Protein AF-A0A8T3P9Z8-F1 (afdb_monomer_lite)

Structure (mmCIF, N/CA/C/O backbone):
data_AF-A0A8T3P9Z8-F1
#
_entry.id   AF-A0A8T3P9Z8-F1
#
loop_
_atom_site.group_PDB
_atom_site.id
_atom_site.type_symbol
_atom_site.label_atom_id
_atom_site.label_alt_id
_atom_site.label_comp_id
_atom_site.label_asym_id
_atom_site.label_entity_id
_atom_site.label_seq_id
_atom_site.pdbx_PDB_ins_code
_atom_site.Cartn_x
_atom_site.Cartn_y
_atom_site.Cartn_z
_atom_site.occupancy
_atom_site.B_iso_or_equiv
_atom_site.auth_seq_id
_atom_site.auth_comp_id
_atom_site.auth_asym_id
_atom_site.auth_atom_id
_atom_site.pdbx_PDB_model_num
ATOM 1 N N . MET A 1 1 ? 69.386 57.970 -3.114 1.00 40.09 1 MET A N 1
ATOM 2 C CA . MET A 1 1 ? 70.524 57.406 -3.872 1.00 40.09 1 MET A CA 1
ATOM 3 C C . MET A 1 1 ? 70.086 57.211 -5.316 1.00 40.09 1 MET A C 1
ATOM 5 O O . MET A 1 1 ? 68.978 56.752 -5.543 1.00 40.09 1 MET A O 1
ATOM 9 N N . ARG A 1 2 ? 70.912 57.680 -6.255 1.00 50.09 2 ARG A N 1
ATOM 10 C CA . ARG A 1 2 ? 70.707 57.732 -7.713 1.00 50.09 2 ARG A CA 1
ATOM 11 C C . ARG A 1 2 ? 70.319 56.371 -8.312 1.00 50.09 2 ARG A C 1
ATOM 13 O O . ARG A 1 2 ? 70.901 55.376 -7.893 1.00 50.09 2 ARG A O 1
ATOM 20 N N . ARG A 1 3 ? 69.532 56.372 -9.397 1.00 51.03 3 ARG A N 1
ATOM 21 C CA . ARG A 1 3 ? 69.999 55.933 -10.732 1.00 51.03 3 ARG A CA 1
ATOM 22 C C . ARG A 1 3 ? 68.953 56.160 -11.828 1.00 51.03 3 ARG A C 1
ATOM 24 O O . ARG A 1 3 ? 67.828 55.688 -11.759 1.00 51.03 3 ARG A O 1
ATOM 31 N N . SER A 1 4 ? 69.407 56.907 -12.823 1.00 54.16 4 SER A N 1
ATOM 32 C CA . SER A 1 4 ? 68.838 57.146 -14.143 1.00 54.16 4 SER A CA 1
ATOM 33 C C . SER A 1 4 ? 68.823 55.883 -15.007 1.00 54.16 4 SER A C 1
ATOM 35 O O . SER A 1 4 ? 69.784 55.125 -14.928 1.00 54.16 4 SER A O 1
ATOM 37 N N . VAL A 1 5 ? 67.842 55.766 -15.911 1.00 55.97 5 VAL A N 1
ATOM 38 C CA . VAL A 1 5 ? 67.926 55.145 -17.258 1.00 55.97 5 VAL A CA 1
ATOM 39 C C . VAL A 1 5 ? 66.787 55.804 -18.070 1.00 55.97 5 VAL A C 1
ATOM 41 O O . VAL A 1 5 ? 65.637 55.664 -17.682 1.00 55.97 5 VAL A O 1
ATOM 44 N N . SER A 1 6 ? 66.984 56.812 -18.926 1.00 45.44 6 SER A N 1
ATOM 45 C CA . SER A 1 6 ? 67.632 56.899 -20.249 1.00 45.44 6 SER A CA 1
ATOM 46 C C . SER A 1 6 ? 66.936 56.117 -21.377 1.00 45.44 6 SER A C 1
ATOM 48 O O . SER A 1 6 ? 66.756 54.913 -21.257 1.00 45.44 6 SER A O 1
ATOM 50 N N . ALA A 1 7 ? 66.698 56.834 -22.488 1.00 51.91 7 ALA A N 1
ATOM 51 C CA . ALA A 1 7 ? 66.360 56.386 -23.850 1.00 51.91 7 ALA A CA 1
ATOM 52 C C . ALA A 1 7 ? 64.888 56.002 -24.149 1.00 51.91 7 ALA A C 1
ATOM 54 O O . ALA A 1 7 ? 64.227 55.401 -23.320 1.00 51.91 7 ALA A O 1
ATOM 55 N N . LEU A 1 8 ? 64.295 56.237 -25.328 1.00 45.19 8 LEU A N 1
ATOM 56 C CA . LEU A 1 8 ? 64.602 57.028 -26.532 1.00 45.19 8 LEU A CA 1
ATOM 57 C C . LEU A 1 8 ? 63.453 56.738 -27.540 1.00 45.19 8 LEU A C 1
ATOM 59 O O . LEU A 1 8 ? 63.304 55.589 -27.937 1.00 45.19 8 LEU A O 1
ATOM 63 N N . LEU A 1 9 ? 62.733 57.780 -27.993 1.00 50.47 9 LEU A N 1
ATOM 64 C CA . LE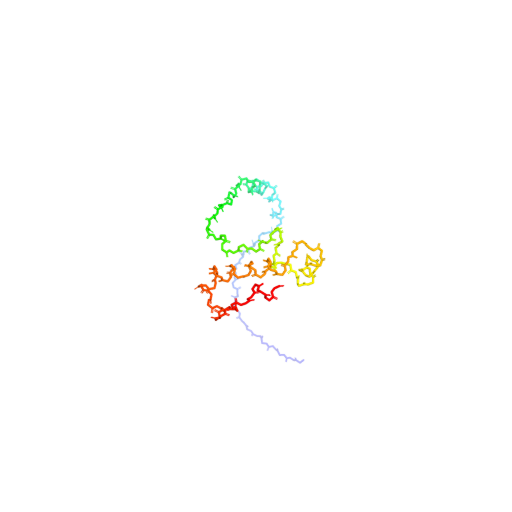U A 1 9 ? 61.949 57.879 -29.256 1.00 50.47 9 LEU A CA 1
ATOM 65 C C . LEU A 1 9 ? 60.688 56.977 -29.443 1.00 50.47 9 LEU A C 1
ATOM 67 O O . LEU A 1 9 ? 60.437 56.063 -28.670 1.00 50.47 9 LEU A O 1
ATOM 71 N N . PRO A 1 10 ? 59.835 57.234 -30.461 1.00 49.31 10 PRO A N 1
ATOM 72 C CA . PRO A 1 10 ? 58.879 58.338 -30.544 1.00 49.31 10 PRO A CA 1
ATOM 73 C C . PRO A 1 10 ? 57.464 57.774 -30.809 1.00 49.31 10 PRO A C 1
ATOM 75 O O . PRO A 1 10 ? 57.145 57.302 -31.900 1.00 49.31 10 PRO A O 1
ATOM 78 N N . GLY A 1 11 ? 56.602 57.791 -29.794 1.00 51.12 11 GLY A N 1
ATOM 79 C CA . GLY A 1 11 ? 55.254 57.232 -29.883 1.00 51.12 11 GLY A CA 1
ATOM 80 C C . GLY A 1 11 ? 54.278 58.156 -30.611 1.00 51.12 11 GLY A C 1
ATOM 81 O O . GLY A 1 11 ? 53.814 59.132 -30.037 1.00 51.12 11 GLY A O 1
ATOM 82 N N . TYR A 1 12 ? 53.985 57.813 -31.866 1.00 49.91 12 TYR A N 1
ATOM 83 C CA . TYR A 1 12 ? 52.692 57.949 -32.547 1.00 49.91 12 TYR A CA 1
ATOM 84 C C . TYR A 1 12 ? 51.861 59.221 -32.277 1.00 49.91 12 TYR A C 1
ATOM 86 O O . TYR A 1 12 ? 51.053 59.308 -31.353 1.00 49.91 12 TYR A O 1
ATOM 94 N N . THR A 1 13 ? 51.960 60.176 -33.202 1.00 52.69 13 THR A N 1
ATOM 95 C CA . THR A 1 13 ? 50.907 61.162 -33.453 1.00 52.69 13 THR A CA 1
ATOM 96 C C . THR A 1 13 ? 49.670 60.463 -34.014 1.00 52.69 13 THR A C 1
ATOM 98 O O . THR A 1 13 ? 49.694 59.941 -35.127 1.00 52.69 13 THR A O 1
ATOM 101 N N . GLY A 1 14 ? 48.576 60.500 -33.263 1.00 51.44 14 GLY A N 1
ATOM 102 C CA . GLY A 1 14 ? 47.253 60.097 -33.721 1.00 51.44 14 GLY A CA 1
ATOM 103 C C . GLY A 1 14 ? 46.200 60.757 -32.847 1.00 51.44 14 GLY A C 1
ATOM 104 O O . GLY A 1 14 ? 4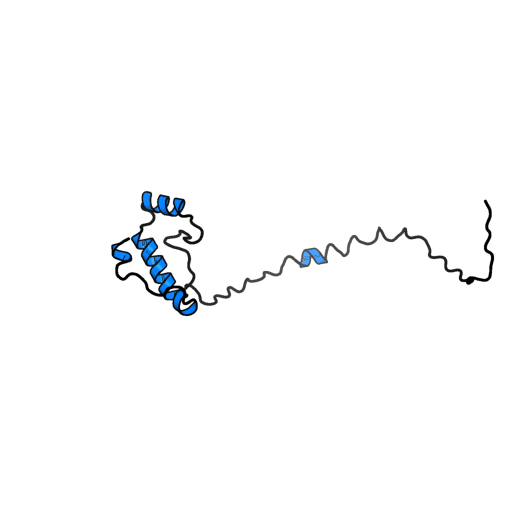5.793 60.209 -31.829 1.00 51.44 14 GLY A O 1
ATOM 105 N N . VAL A 1 15 ? 45.799 61.971 -33.217 1.00 55.56 15 VAL A N 1
ATOM 106 C CA . VAL A 1 15 ? 44.664 62.664 -32.604 1.00 55.56 15 VAL A CA 1
ATOM 107 C C . VAL A 1 15 ? 43.398 61.888 -32.957 1.00 55.56 15 VAL A C 1
ATOM 109 O O . VAL A 1 15 ? 42.951 61.920 -34.099 1.00 55.56 15 VAL A O 1
ATOM 112 N N . VAL A 1 16 ? 42.800 61.222 -31.972 1.00 56.50 16 VAL A N 1
ATOM 113 C CA . VAL A 1 16 ? 41.387 60.834 -32.004 1.00 56.50 16 VAL A CA 1
ATOM 114 C C . VAL A 1 16 ? 40.791 61.247 -30.669 1.00 56.50 16 VAL A C 1
ATOM 116 O O . VAL A 1 16 ? 41.089 60.677 -29.625 1.00 56.50 16 VAL A O 1
ATOM 119 N N . THR A 1 17 ? 39.973 62.291 -30.706 1.00 69.06 17 THR A N 1
ATOM 120 C CA . THR A 1 17 ? 39.159 62.757 -29.588 1.00 69.06 17 THR A CA 1
ATOM 121 C C . THR A 1 17 ? 37.801 62.050 -29.627 1.00 69.06 17 THR A C 1
ATOM 123 O O . THR A 1 17 ? 36.964 62.386 -30.468 1.00 69.06 17 THR A O 1
ATOM 126 N N . PRO A 1 18 ? 37.507 61.092 -28.731 1.00 56.19 18 PRO A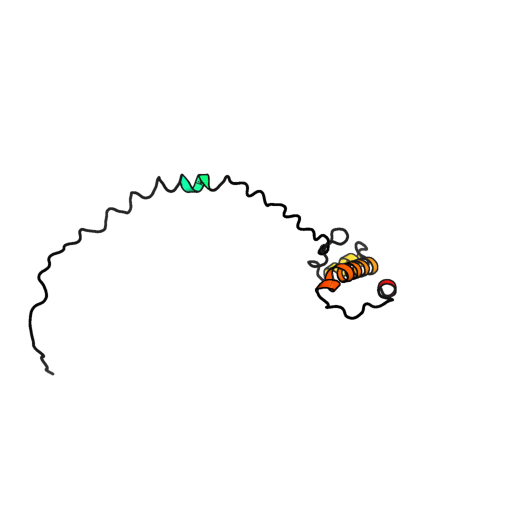 N 1
ATOM 127 C CA . PRO A 1 18 ? 36.135 60.648 -28.540 1.00 56.19 18 PRO A CA 1
ATOM 128 C C . PRO A 1 18 ? 35.365 61.662 -27.681 1.00 56.19 18 PRO A C 1
ATOM 130 O O . PRO A 1 18 ? 35.769 62.039 -26.581 1.00 56.19 18 PRO A O 1
ATOM 133 N N . ARG A 1 19 ? 34.245 62.126 -28.242 1.00 54.78 19 ARG A N 1
ATOM 134 C CA . ARG A 1 19 ? 33.294 63.078 -27.658 1.00 54.78 19 ARG A CA 1
ATOM 135 C C . ARG A 1 19 ? 32.491 62.467 -26.490 1.00 54.78 19 ARG A C 1
ATOM 137 O O . ARG A 1 19 ? 32.283 61.257 -26.457 1.00 54.78 19 ARG A O 1
ATOM 144 N N . PRO A 1 20 ? 32.034 63.311 -25.544 1.00 45.62 20 PRO A N 1
ATOM 145 C CA . PRO A 1 20 ? 31.587 62.921 -24.207 1.00 45.62 20 PRO A CA 1
ATOM 146 C C . PRO A 1 20 ? 30.302 62.079 -24.162 1.00 45.62 20 PRO A C 1
ATOM 148 O O . PRO A 1 20 ? 29.269 62.410 -24.747 1.00 45.62 20 PRO A O 1
ATOM 151 N N . ILE A 1 21 ? 30.388 61.019 -23.357 1.00 57.72 21 ILE A N 1
ATOM 152 C CA . ILE A 1 21 ? 29.332 60.107 -22.914 1.00 57.72 21 ILE A CA 1
ATOM 153 C C . ILE A 1 21 ? 28.359 60.881 -22.019 1.00 57.72 21 ILE A C 1
ATOM 155 O O . I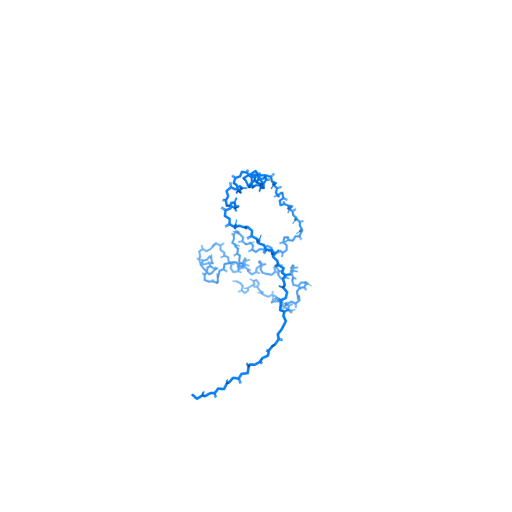LE A 1 21 ? 28.581 60.969 -20.815 1.00 57.72 21 ILE A O 1
ATOM 159 N N . GLN A 1 22 ? 27.295 61.480 -22.562 1.00 52.25 22 GLN A N 1
ATOM 160 C CA . GLN A 1 22 ? 26.283 62.072 -21.669 1.00 52.25 22 GLN A CA 1
ATOM 161 C C . GLN A 1 22 ? 24.881 62.304 -22.231 1.00 52.25 22 GLN A C 1
ATOM 163 O O . GLN A 1 22 ? 24.080 62.974 -21.584 1.00 52.25 22 GLN A O 1
ATOM 168 N N . ARG A 1 23 ? 24.527 61.753 -23.397 1.00 48.44 23 ARG A N 1
ATOM 169 C CA . ARG A 1 23 ? 23.174 61.952 -23.959 1.00 48.44 23 ARG A CA 1
ATOM 170 C C . ARG A 1 23 ? 22.450 60.685 -24.395 1.00 48.44 23 ARG A C 1
ATOM 172 O O . ARG A 1 23 ? 21.477 60.766 -25.128 1.00 48.44 23 ARG A O 1
ATOM 179 N N . LEU A 1 24 ? 22.863 59.525 -23.887 1.00 53.53 24 LEU A N 1
ATOM 180 C CA . LEU A 1 24 ? 22.174 58.257 -24.138 1.00 53.53 24 LEU A CA 1
ATOM 181 C C . LEU A 1 24 ? 21.619 57.638 -22.842 1.00 53.53 24 LEU A C 1
ATOM 183 O O . LEU A 1 24 ? 21.826 56.469 -22.554 1.00 53.53 24 LEU A O 1
ATOM 187 N N . ARG A 1 25 ? 20.941 58.445 -22.014 1.00 48.25 25 ARG A N 1
ATOM 188 C CA . ARG A 1 25 ? 20.123 57.950 -20.883 1.00 48.25 25 ARG A CA 1
ATOM 189 C C . ARG A 1 25 ? 18.632 58.282 -21.020 1.00 48.25 25 ARG A C 1
ATOM 191 O O . ARG A 1 25 ? 17.878 57.998 -20.104 1.00 48.25 25 ARG A O 1
ATOM 198 N N . ALA A 1 26 ? 18.197 58.869 -22.138 1.00 48.91 26 ALA A N 1
ATOM 199 C CA . ALA A 1 26 ? 16.863 59.475 -22.234 1.00 48.91 26 ALA A CA 1
ATOM 200 C C . ALA A 1 26 ? 16.015 59.026 -23.440 1.00 48.91 26 ALA A C 1
ATOM 202 O O . ALA A 1 26 ? 15.053 59.701 -23.781 1.00 48.91 26 ALA A O 1
ATOM 203 N N . ALA A 1 27 ? 16.338 57.905 -24.092 1.00 50.53 27 ALA A N 1
ATOM 204 C CA . ALA A 1 27 ? 15.578 57.417 -25.253 1.00 50.53 27 ALA A CA 1
ATOM 205 C C . ALA A 1 27 ? 15.279 55.907 -25.184 1.00 50.53 27 ALA A C 1
ATOM 207 O O . ALA A 1 27 ? 15.326 55.212 -26.193 1.00 50.53 27 ALA A O 1
ATOM 208 N N . LEU A 1 28 ? 15.004 55.391 -23.979 1.00 55.97 28 LEU A N 1
ATOM 209 C CA . LEU A 1 28 ? 14.776 53.964 -23.709 1.00 55.97 28 LEU A CA 1
ATOM 210 C C . LEU A 1 28 ? 13.459 53.710 -22.938 1.00 55.97 28 LEU A C 1
ATOM 212 O O . LEU A 1 28 ? 13.440 52.893 -22.024 1.00 55.97 28 LEU A O 1
ATOM 216 N N . SER A 1 29 ? 12.362 54.433 -23.229 1.00 52.09 29 SER A N 1
ATOM 217 C CA . SER A 1 29 ? 11.133 54.321 -22.408 1.00 52.09 29 SER A CA 1
ATOM 218 C C . SER A 1 29 ? 9.776 54.295 -23.127 1.00 52.09 29 SER A C 1
ATOM 220 O O . SER A 1 29 ? 8.767 54.545 -22.473 1.00 52.09 29 SER A O 1
ATOM 222 N N . THR A 1 30 ? 9.683 53.979 -24.423 1.00 51.94 30 THR A N 1
ATOM 223 C CA . THR A 1 30 ? 8.354 53.753 -25.049 1.00 51.94 30 THR A CA 1
ATOM 224 C C . THR A 1 30 ? 8.242 52.493 -25.904 1.00 51.94 30 THR A C 1
ATOM 226 O O . THR A 1 30 ? 7.134 51.995 -26.073 1.00 51.94 30 THR A O 1
ATOM 229 N N . LEU A 1 31 ? 9.348 51.894 -26.361 1.00 47.22 31 LEU A N 1
ATOM 230 C CA . LEU A 1 31 ? 9.284 50.659 -27.158 1.00 47.22 31 LEU A CA 1
ATOM 231 C C . LEU A 1 31 ? 9.296 49.363 -26.315 1.00 47.22 31 LEU A C 1
ATOM 233 O O . LEU A 1 31 ? 8.878 48.319 -26.803 1.00 47.22 31 LEU A O 1
ATOM 237 N N . SER A 1 32 ? 9.690 49.413 -25.034 1.00 49.62 32 SER A N 1
ATOM 238 C CA . SER A 1 32 ? 9.708 48.223 -24.158 1.00 49.62 32 SER A CA 1
ATOM 239 C C . SER A 1 32 ? 8.352 47.839 -23.560 1.00 49.62 32 SER A C 1
ATOM 241 O O . SER A 1 32 ? 8.211 46.714 -23.097 1.00 49.62 32 SER A O 1
ATOM 243 N N . VAL A 1 33 ? 7.344 48.718 -23.567 1.00 49.53 33 VAL A N 1
ATOM 244 C CA . VAL A 1 33 ? 6.042 48.387 -22.953 1.00 49.53 33 VAL A CA 1
ATOM 245 C C . VAL A 1 33 ? 5.167 47.557 -23.899 1.00 49.53 33 VAL A C 1
ATOM 247 O O . VAL A 1 33 ? 4.450 46.670 -23.445 1.00 49.53 33 VAL A O 1
ATOM 250 N N . LEU A 1 34 ? 5.265 47.759 -25.219 1.00 49.25 34 LEU A N 1
ATOM 251 C CA . LEU A 1 34 ? 4.408 47.040 -26.169 1.00 49.25 34 LEU A CA 1
ATOM 252 C C . LEU A 1 34 ? 4.806 45.559 -26.339 1.00 49.25 34 LEU A C 1
ATOM 254 O O . LEU A 1 34 ? 3.940 44.713 -26.545 1.00 49.25 34 LEU A O 1
ATOM 258 N N . LEU A 1 35 ? 6.095 45.224 -26.203 1.00 48.62 35 LEU A N 1
ATOM 259 C CA . LEU A 1 35 ? 6.569 43.838 -26.325 1.00 48.62 35 LEU A CA 1
ATOM 260 C C . LEU A 1 35 ? 6.167 42.971 -25.115 1.00 48.62 35 LEU A C 1
ATOM 262 O O . LEU A 1 35 ? 5.929 41.779 -25.269 1.00 48.62 35 LEU A O 1
ATOM 266 N N . VAL A 1 36 ? 6.055 43.559 -23.919 1.00 52.44 36 VAL A N 1
ATOM 267 C CA . VAL A 1 36 ? 5.729 42.804 -22.695 1.00 52.44 36 VAL A CA 1
ATOM 268 C C . VAL A 1 36 ? 4.230 42.494 -22.596 1.00 52.44 36 VAL A C 1
ATOM 270 O O . VAL A 1 36 ? 3.864 41.446 -22.076 1.00 52.44 36 VAL A O 1
ATOM 273 N N . VAL A 1 37 ? 3.349 43.333 -23.156 1.00 52.62 37 VAL A N 1
ATOM 274 C CA . VAL A 1 37 ? 1.890 43.091 -23.116 1.00 52.62 37 VAL A CA 1
ATOM 275 C C . VAL A 1 37 ? 1.444 41.987 -24.089 1.00 52.62 37 VAL A C 1
ATOM 277 O O . VAL A 1 37 ? 0.493 41.268 -23.800 1.00 52.62 37 VAL A O 1
ATOM 280 N N . MET A 1 38 ? 2.148 41.780 -25.209 1.00 51.16 38 MET A N 1
ATOM 281 C CA . MET A 1 38 ? 1.839 40.687 -26.151 1.00 51.16 38 MET A CA 1
ATOM 282 C C . MET A 1 38 ? 2.342 39.305 -25.697 1.00 51.16 38 MET A C 1
ATOM 284 O O . MET A 1 38 ? 1.957 38.294 -26.278 1.00 51.16 38 MET A O 1
ATOM 288 N N . LEU A 1 39 ? 3.132 39.232 -24.621 1.00 53.22 39 LEU A N 1
ATOM 289 C CA . LEU A 1 39 ? 3.555 37.974 -23.995 1.00 53.22 39 LEU A CA 1
ATOM 290 C C . LEU A 1 39 ? 2.567 37.492 -22.907 1.00 53.22 39 LEU A C 1
ATOM 292 O O . LEU A 1 39 ? 2.955 36.778 -21.990 1.00 53.22 39 LEU A O 1
ATOM 296 N N . VAL A 1 40 ? 1.293 37.901 -22.962 1.00 55.44 40 VAL A N 1
ATOM 297 C CA . VAL A 1 40 ? 0.259 37.529 -21.966 1.00 55.44 40 VAL A CA 1
ATOM 298 C C . VAL A 1 40 ? -1.014 36.995 -22.642 1.00 55.44 40 VAL A C 1
ATOM 300 O O . VAL A 1 40 ? -2.121 37.202 -22.160 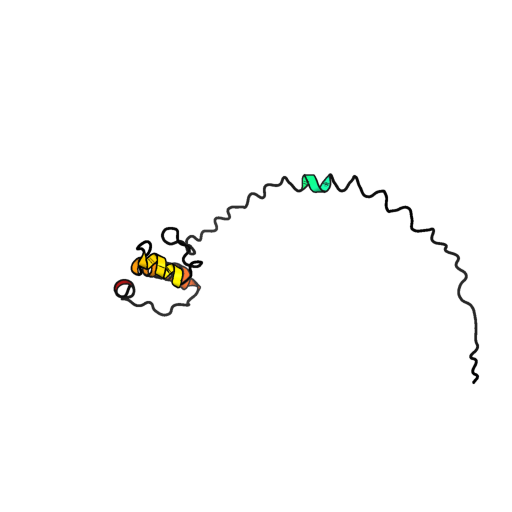1.00 55.44 40 VAL A O 1
ATOM 303 N N . ALA A 1 41 ? -0.908 36.323 -23.794 1.00 55.97 41 ALA A N 1
ATOM 304 C CA . ALA A 1 41 ? -2.098 35.753 -24.445 1.00 55.97 41 ALA A CA 1
ATOM 305 C C . ALA A 1 41 ? -1.838 34.542 -25.354 1.00 55.97 41 ALA A C 1
ATOM 307 O O . ALA A 1 41 ? -2.576 34.325 -26.312 1.00 55.97 41 ALA A O 1
ATOM 308 N N . ALA A 1 42 ? -0.829 33.721 -25.066 1.00 53.12 42 ALA A N 1
ATOM 309 C CA . ALA A 1 42 ? -0.842 32.351 -25.566 1.00 53.12 42 ALA A CA 1
ATOM 310 C C . ALA A 1 42 ? -1.358 31.466 -24.428 1.00 53.12 42 ALA A C 1
ATOM 312 O O . ALA A 1 42 ? -0.619 31.255 -23.463 1.00 53.12 42 ALA A O 1
ATOM 313 N N . PRO A 1 43 ? -2.601 30.952 -24.483 1.00 54.84 43 PRO A N 1
ATOM 314 C CA . PRO A 1 43 ? -2.912 29.787 -23.688 1.00 54.84 43 PRO A CA 1
ATOM 315 C C . PRO A 1 43 ? -1.986 28.698 -24.224 1.00 54.84 43 PRO A C 1
ATOM 317 O O . PRO A 1 43 ? -2.198 28.160 -25.311 1.00 54.84 43 PRO A O 1
ATOM 320 N N . VAL A 1 44 ? -0.926 28.391 -23.478 1.00 53.88 44 VAL A N 1
ATOM 321 C CA . VAL A 1 44 ? -0.371 27.047 -23.518 1.00 53.88 44 VAL A CA 1
ATOM 322 C C . VAL A 1 44 ? -1.541 26.183 -23.080 1.00 53.88 44 VAL A C 1
ATOM 324 O O . VAL A 1 44 ? -1.825 26.040 -21.893 1.00 53.88 44 VAL A O 1
ATOM 327 N N . ALA A 1 45 ? -2.300 25.691 -24.056 1.00 58.22 45 ALA A N 1
ATOM 328 C CA . ALA A 1 45 ? -3.060 24.485 -23.866 1.00 58.22 45 ALA A CA 1
ATOM 329 C C . ALA A 1 45 ? -1.995 23.479 -23.452 1.00 58.22 45 ALA A C 1
ATOM 331 O O . ALA A 1 45 ? -1.221 23.021 -24.293 1.00 58.22 45 ALA A O 1
ATOM 332 N N . LEU A 1 46 ? -1.879 23.246 -22.139 1.00 56.94 46 LEU A N 1
ATOM 333 C CA . LEU A 1 46 ? -1.219 22.064 -21.629 1.00 56.94 46 LEU A CA 1
ATOM 334 C C . LEU A 1 46 ? -1.872 20.946 -22.423 1.00 56.94 46 LEU A C 1
ATOM 336 O O . LEU A 1 46 ? -3.060 20.656 -22.240 1.00 56.94 46 LEU A O 1
ATOM 340 N N . GLY A 1 47 ? -1.120 20.405 -23.381 1.00 49.47 47 GLY A N 1
ATOM 341 C CA . GLY A 1 47 ? -1.423 19.109 -23.929 1.00 49.47 47 GLY A CA 1
ATOM 342 C C . GLY A 1 47 ? -1.631 18.250 -22.703 1.00 49.47 47 GLY A C 1
ATOM 343 O O . GLY A 1 47 ? -0.721 18.083 -21.891 1.00 49.47 47 GLY A O 1
ATOM 344 N N . LYS A 1 48 ? -2.872 17.811 -22.508 1.00 52.19 48 LYS A N 1
ATOM 345 C CA . LYS A 1 48 ? -3.170 16.691 -21.636 1.00 52.19 48 LYS A CA 1
ATOM 346 C C . LYS A 1 48 ? -2.565 15.539 -22.401 1.00 52.19 48 LYS A C 1
ATOM 348 O O . LYS A 1 48 ? -3.240 14.887 -23.193 1.00 52.19 48 LYS A O 1
ATOM 353 N N . ASP A 1 49 ? -1.254 15.417 -22.286 1.00 44.16 49 ASP A N 1
ATOM 354 C CA . ASP A 1 49 ? -0.537 14.250 -22.716 1.00 44.16 49 ASP A CA 1
ATOM 355 C C . ASP A 1 49 ? -1.004 13.196 -21.718 1.00 44.16 49 ASP A C 1
ATOM 357 O O . ASP A 1 49 ? -0.395 12.934 -20.686 1.00 44.16 49 ASP A O 1
ATOM 361 N N . SER A 1 50 ? -2.202 12.673 -21.976 1.00 54.81 50 SER A N 1
ATOM 362 C CA . SER A 1 50 ? -2.724 11.456 -21.392 1.00 54.81 50 SER A CA 1
ATOM 363 C C . SER A 1 50 ? -1.899 10.321 -21.989 1.00 54.81 50 SER A C 1
ATOM 365 O O . SER A 1 50 ? -2.412 9.448 -22.687 1.00 54.81 50 SER A O 1
ATOM 367 N N . LEU A 1 51 ? -0.587 10.351 -21.737 1.00 54.62 51 LEU A N 1
ATOM 368 C CA . LEU A 1 51 ? 0.235 9.163 -21.741 1.00 54.62 51 LEU A CA 1
ATOM 369 C C . LEU A 1 51 ? -0.287 8.324 -20.584 1.00 54.62 51 LEU A C 1
ATOM 371 O O . LEU A 1 51 ? 0.121 8.484 -19.441 1.00 54.62 51 LEU A O 1
ATOM 375 N N . SER A 1 52 ? -1.292 7.517 -20.909 1.00 60.81 52 SER A N 1
ATOM 376 C CA . SER A 1 52 ? -1.564 6.197 -20.353 1.00 60.81 52 SER A CA 1
ATOM 377 C C . SER A 1 52 ? -0.610 5.816 -19.215 1.00 60.81 52 SER A C 1
ATOM 379 O O . SER A 1 52 ? 0.557 5.504 -19.461 1.00 60.81 52 SER A O 1
ATOM 381 N N . GLY A 1 53 ? -1.122 5.849 -17.985 1.00 55.50 53 GLY A N 1
ATOM 382 C CA . GLY A 1 53 ? -0.354 5.496 -16.798 1.00 55.50 53 GLY A CA 1
ATOM 383 C C . GLY A 1 53 ? -1.131 5.657 -15.495 1.00 55.50 53 GLY A C 1
ATOM 384 O O . GLY A 1 53 ? -0.584 6.203 -14.543 1.00 55.50 53 GLY A O 1
ATOM 385 N N . ASP A 1 54 ? -2.381 5.182 -15.441 1.00 60.66 54 ASP A N 1
ATOM 386 C CA . ASP A 1 54 ? -3.103 4.993 -14.164 1.00 60.66 54 ASP A CA 1
ATOM 387 C C . ASP A 1 54 ? -2.323 4.062 -13.203 1.00 60.66 54 ASP A C 1
ATOM 389 O O . ASP A 1 54 ? -2.453 4.137 -11.987 1.00 60.66 54 ASP A O 1
ATOM 393 N N . ASP A 1 55 ? -1.383 3.283 -13.755 1.00 63.62 55 ASP A N 1
ATOM 394 C CA . ASP A 1 55 ? -0.417 2.416 -13.070 1.00 63.62 55 ASP A CA 1
ATOM 395 C C . ASP A 1 55 ? 0.420 3.095 -11.963 1.00 63.62 55 ASP A C 1
ATOM 397 O O . ASP A 1 55 ? 1.119 2.399 -11.229 1.00 63.62 55 ASP A O 1
ATOM 401 N N . THR A 1 56 ? 0.414 4.432 -11.858 1.00 73.88 56 THR A N 1
ATOM 402 C CA . THR A 1 56 ? 1.180 5.184 -10.840 1.00 73.88 56 THR A CA 1
ATOM 403 C C . THR A 1 56 ? 0.286 5.952 -9.863 1.00 73.88 56 THR A C 1
ATOM 405 O O . THR A 1 56 ? 0.780 6.838 -9.170 1.00 73.88 56 THR A O 1
ATOM 408 N N . SER A 1 57 ? -1.017 5.654 -9.801 1.00 86.69 57 SER A N 1
ATOM 409 C CA . SER A 1 57 ? -1.897 6.292 -8.819 1.00 86.69 57 SER A CA 1
ATOM 410 C C . SER A 1 57 ? -1.369 6.083 -7.396 1.00 86.69 57 SER A C 1
ATOM 412 O O . SER A 1 57 ? -1.088 4.959 -6.976 1.00 86.69 57 SER A O 1
ATOM 414 N N . THR A 1 58 ? -1.223 7.184 -6.660 1.00 92.31 58 THR A N 1
ATOM 415 C CA . THR A 1 58 ? -0.850 7.197 -5.238 1.00 92.31 58 THR A CA 1
ATOM 416 C C . THR A 1 58 ? -2.068 7.383 -4.331 1.00 92.31 58 THR A C 1
ATOM 418 O O . THR A 1 58 ? -1.936 7.432 -3.110 1.00 92.31 58 THR A O 1
ATOM 421 N N . LEU A 1 59 ? -3.260 7.498 -4.927 1.00 94.12 59 LEU A N 1
ATOM 422 C CA . LEU A 1 59 ? -4.492 7.823 -4.225 1.00 94.12 59 LEU A CA 1
ATOM 423 C C . LEU A 1 59 ? -5.229 6.558 -3.787 1.00 94.12 59 LEU A C 1
ATOM 425 O O . LEU A 1 59 ? -5.662 5.764 -4.619 1.00 94.12 59 LEU A O 1
ATOM 429 N N . LEU A 1 60 ? -5.469 6.445 -2.483 1.00 93.38 60 LEU A N 1
ATOM 430 C CA . LEU A 1 60 ? -6.311 5.424 -1.867 1.00 93.38 60 LEU A CA 1
ATOM 431 C C . LEU A 1 60 ? -7.451 6.115 -1.122 1.00 93.38 60 LEU A C 1
ATOM 433 O O . LEU A 1 60 ? -7.214 6.841 -0.163 1.00 93.38 60 LEU A O 1
ATOM 437 N N . ALA A 1 61 ? -8.692 5.947 -1.582 1.00 88.62 61 ALA A N 1
ATOM 438 C CA . ALA A 1 61 ? -9.869 6.593 -0.982 1.00 88.62 61 ALA A CA 1
ATOM 439 C C . ALA A 1 61 ? -9.735 8.129 -0.791 1.00 88.62 61 ALA A C 1
ATOM 441 O O . ALA A 1 61 ? -10.316 8.709 0.122 1.00 88.62 61 ALA A O 1
ATOM 442 N N . GLY A 1 62 ? -8.977 8.802 -1.668 1.00 91.44 62 GLY A N 1
ATOM 443 C CA . GLY A 1 62 ? -8.718 10.248 -1.594 1.00 91.44 62 GLY A CA 1
ATOM 444 C C . GLY A 1 62 ? -7.511 10.651 -0.737 1.00 91.44 62 GLY A C 1
ATOM 445 O O . GLY A 1 62 ? -7.212 11.839 -0.647 1.00 91.44 62 GLY A O 1
ATOM 446 N N . ILE A 1 63 ? -6.805 9.686 -0.150 1.00 94.81 63 ILE A N 1
ATOM 447 C CA . ILE A 1 63 ? -5.551 9.879 0.584 1.00 94.81 63 ILE A CA 1
ATOM 448 C C . ILE A 1 63 ? -4.392 9.667 -0.386 1.00 94.81 63 ILE A C 1
ATOM 450 O O . ILE A 1 63 ? -4.319 8.623 -1.029 1.00 94.81 63 ILE A O 1
ATOM 454 N N . ASP A 1 64 ? -3.479 10.630 -0.486 1.00 95.56 64 ASP A N 1
ATOM 455 C CA . ASP A 1 64 ? -2.217 10.443 -1.207 1.00 95.56 64 ASP A CA 1
ATOM 456 C C . ASP A 1 64 ? -1.231 9.692 -0.310 1.00 95.56 64 ASP A C 1
ATOM 458 O O . ASP A 1 64 ? -0.583 10.276 0.561 1.00 95.56 64 ASP A O 1
ATOM 462 N N . VAL A 1 65 ? -1.160 8.375 -0.491 1.00 95.06 65 VAL A N 1
ATOM 463 C CA . VAL A 1 65 ? -0.400 7.473 0.381 1.00 95.06 65 VAL A CA 1
ATOM 464 C C . VAL A 1 65 ? 1.104 7.760 0.316 1.00 95.06 65 VAL A C 1
ATOM 466 O O . VAL A 1 65 ? 1.784 7.615 1.327 1.00 95.06 65 VAL A O 1
ATOM 469 N N . ASP A 1 66 ? 1.624 8.232 -0.823 1.00 93.69 66 ASP A N 1
ATOM 470 C CA . ASP A 1 66 ? 3.055 8.540 -0.986 1.00 93.69 66 ASP A CA 1
ATOM 471 C C . ASP A 1 66 ? 3.459 9.830 -0.262 1.00 93.69 66 ASP A C 1
ATOM 473 O O . ASP A 1 66 ? 4.606 9.978 0.165 1.00 93.69 66 ASP A O 1
ATOM 477 N N . ALA A 1 67 ? 2.522 10.769 -0.126 1.00 95.94 67 ALA A N 1
ATOM 478 C CA . ALA A 1 67 ? 2.734 12.024 0.588 1.00 95.94 67 ALA A CA 1
ATOM 479 C C . ALA A 1 67 ? 2.395 11.928 2.085 1.00 95.94 67 ALA A C 1
ATOM 481 O O . ALA A 1 67 ? 2.840 12.772 2.865 1.00 95.94 67 ALA A O 1
ATOM 482 N N . THR A 1 68 ? 1.612 10.923 2.484 1.00 97.12 68 THR A N 1
ATOM 483 C CA . THR A 1 68 ? 1.146 10.745 3.864 1.00 97.12 68 THR A CA 1
ATOM 484 C C . THR A 1 68 ? 2.210 10.041 4.702 1.00 97.12 68 THR A C 1
ATOM 486 O O . THR A 1 68 ? 2.721 8.978 4.354 1.00 97.12 68 THR A O 1
ATOM 489 N N . THR A 1 69 ? 2.560 10.625 5.844 1.00 97.88 69 THR A N 1
ATOM 490 C CA . THR A 1 69 ? 3.583 10.068 6.737 1.00 97.88 69 THR A CA 1
ATOM 491 C C . THR A 1 69 ? 3.050 8.894 7.561 1.00 97.88 69 THR A C 1
ATOM 493 O O . THR A 1 69 ? 1.848 8.738 7.759 1.00 97.88 69 THR A O 1
ATOM 496 N N . ILE A 1 70 ? 3.948 8.073 8.120 1.00 97.38 70 ILE A N 1
ATOM 497 C CA . ILE A 1 70 ? 3.557 6.925 8.958 1.00 97.38 70 ILE A CA 1
ATOM 498 C C . ILE A 1 70 ? 2.648 7.337 10.137 1.00 97.38 70 ILE A C 1
ATOM 500 O O . ILE A 1 70 ? 1.617 6.688 10.316 1.00 97.38 70 ILE A O 1
ATOM 504 N N . PRO A 1 71 ? 2.950 8.395 10.924 1.00 98.38 71 PRO A N 1
ATOM 505 C CA . PRO A 1 71 ? 2.051 8.818 12.001 1.00 98.38 71 PRO A CA 1
ATOM 506 C C . PRO A 1 71 ? 0.664 9.259 11.511 1.00 98.38 71 PRO A C 1
ATOM 508 O O . PRO A 1 71 ? -0.324 9.046 12.208 1.00 98.38 71 PRO A O 1
ATOM 511 N N . GLU A 1 72 ? 0.569 9.849 10.319 1.00 98.19 72 GLU A N 1
ATOM 512 C CA . GLU A 1 72 ? -0.708 10.255 9.722 1.00 98.19 72 GLU A CA 1
ATOM 513 C C . GLU A 1 72 ? -1.505 9.044 9.223 1.00 98.19 72 GLU A C 1
ATOM 515 O O . GLU A 1 72 ? -2.693 8.944 9.514 1.00 98.19 72 GLU A O 1
ATOM 520 N N . LEU A 1 73 ? -0.853 8.071 8.573 1.00 97.94 73 LEU A N 1
ATOM 521 C CA . LEU A 1 73 ? -1.486 6.797 8.207 1.00 97.94 73 LEU A CA 1
ATOM 522 C C . LEU A 1 73 ? -2.020 6.067 9.447 1.00 97.94 73 LEU A C 1
ATOM 524 O O . LEU A 1 73 ? -3.126 5.536 9.425 1.00 97.94 73 LEU A O 1
ATOM 528 N N . GLN A 1 74 ? -1.268 6.076 10.550 1.00 98.12 74 GLN A N 1
ATOM 529 C CA . GLN A 1 74 ? -1.728 5.517 11.823 1.00 98.12 74 GLN A CA 1
ATOM 530 C C . GLN A 1 74 ? -2.936 6.266 12.386 1.00 98.12 74 GLN A C 1
ATOM 532 O O . GLN A 1 74 ? -3.849 5.626 12.899 1.00 98.12 74 GLN A O 1
ATOM 537 N N . ALA A 1 75 ? -2.973 7.597 12.292 1.00 98.25 75 ALA A N 1
ATOM 538 C CA . ALA A 1 75 ? -4.134 8.374 12.716 1.00 98.25 75 ALA A CA 1
ATOM 539 C C . ALA A 1 75 ? -5.391 7.996 11.912 1.00 98.25 75 ALA A C 1
ATOM 541 O O . ALA A 1 75 ? -6.423 7.721 12.520 1.00 98.25 75 ALA A O 1
ATOM 542 N N . LEU A 1 76 ? -5.263 7.873 10.587 1.00 98.06 76 LEU A N 1
ATOM 543 C CA . LEU A 1 76 ? -6.342 7.443 9.687 1.00 98.06 76 LEU A CA 1
ATOM 544 C C . LEU A 1 76 ? -6.803 6.002 9.953 1.00 98.06 76 LEU A C 1
ATOM 546 O O . LEU A 1 76 ? -7.975 5.676 9.793 1.00 98.06 76 LEU A O 1
ATOM 550 N N . MET A 1 77 ? -5.893 5.122 10.375 1.00 97.81 77 MET A N 1
ATOM 551 C CA . MET A 1 77 ? -6.265 3.772 10.804 1.00 97.81 77 MET A CA 1
ATOM 552 C C . MET A 1 77 ? -6.988 3.765 12.150 1.00 97.81 77 MET A C 1
ATOM 554 O O . MET A 1 77 ? -7.964 3.042 12.332 1.00 97.81 77 MET A O 1
ATOM 558 N N . ASN A 1 78 ? -6.546 4.605 13.085 1.00 98.19 78 ASN A N 1
ATOM 559 C CA . ASN A 1 78 ? -7.165 4.722 14.402 1.00 98.19 78 ASN A CA 1
ATOM 560 C C . ASN A 1 78 ? -8.565 5.353 14.346 1.00 98.19 78 ASN A C 1
ATOM 562 O O . ASN A 1 78 ? -9.404 5.029 15.185 1.00 98.19 78 ASN A O 1
ATOM 566 N N . ASP A 1 79 ? -8.816 6.260 13.396 1.00 97.19 79 ASP A N 1
ATOM 567 C CA . ASP A 1 79 ? -10.131 6.880 13.199 1.00 97.19 79 ASP A CA 1
ATOM 568 C C . ASP A 1 79 ? -11.073 6.068 12.285 1.00 97.19 79 ASP A C 1
ATOM 570 O O . ASP A 1 79 ? -12.272 6.353 12.231 1.00 97.19 79 ASP A O 1
ATOM 574 N N . GLY A 1 80 ? -10.557 5.016 11.638 1.00 97.00 80 GLY A N 1
ATOM 575 C CA . GLY A 1 80 ? -11.313 4.100 10.784 1.00 97.00 80 GLY A CA 1
ATOM 576 C C . GLY A 1 80 ? -11.511 4.575 9.342 1.00 97.00 80 GLY A C 1
ATOM 577 O O . GLY A 1 80 ? -12.234 3.922 8.591 1.00 97.00 80 GLY A O 1
ATOM 578 N N . THR A 1 81 ? -10.886 5.683 8.933 1.00 97.12 81 THR A N 1
ATOM 579 C CA . THR A 1 81 ? -10.905 6.173 7.542 1.00 97.12 81 THR A CA 1
ATOM 580 C C . THR A 1 81 ? -10.096 5.272 6.607 1.00 97.12 81 THR A C 1
ATOM 582 O O . THR A 1 81 ? -10.410 5.168 5.422 1.00 97.12 81 THR A O 1
ATOM 585 N N . LEU A 1 82 ? -9.063 4.612 7.134 1.00 97.56 82 LEU A N 1
ATOM 586 C CA . LEU A 1 82 ? -8.207 3.671 6.418 1.00 97.56 82 LEU A CA 1
ATOM 587 C C . LEU A 1 82 ? -8.085 2.371 7.218 1.00 97.56 82 LEU A C 1
ATOM 589 O O . LEU A 1 82 ? -8.065 2.390 8.441 1.00 97.56 82 LEU A O 1
ATOM 593 N N . THR A 1 83 ? -7.951 1.233 6.550 1.00 97.81 83 THR A N 1
ATOM 594 C CA . THR A 1 83 ? -7.620 -0.044 7.199 1.00 97.81 83 THR A CA 1
ATOM 595 C C . THR A 1 83 ? -6.273 -0.564 6.714 1.00 97.81 83 THR A C 1
ATOM 597 O O . THR A 1 83 ? -5.809 -0.224 5.623 1.00 97.81 83 THR A O 1
ATOM 600 N N . SER A 1 84 ? -5.647 -1.408 7.532 1.00 97.62 84 SER A N 1
ATOM 601 C CA . SER A 1 84 ? -4.413 -2.114 7.176 1.00 97.62 84 SER A CA 1
ATOM 602 C C . SER A 1 84 ? -4.610 -3.006 5.942 1.00 97.62 84 SER A C 1
ATOM 604 O O . SER A 1 84 ? -3.764 -3.005 5.046 1.00 97.62 84 SER A O 1
ATOM 606 N N . GLU A 1 85 ? -5.768 -3.668 5.827 1.00 98.00 85 GLU A N 1
ATOM 607 C CA . GLU A 1 85 ? -6.149 -4.472 4.658 1.00 98.00 85 GLU A CA 1
ATOM 608 C C . GLU A 1 85 ? -6.199 -3.621 3.378 1.00 98.00 85 GLU A C 1
ATOM 610 O O . GLU A 1 85 ? -5.531 -3.950 2.400 1.00 98.00 85 GLU A O 1
ATOM 615 N N . GLN A 1 86 ? -6.883 -2.468 3.405 1.00 97.75 86 GLN A N 1
ATOM 616 C CA . GLN A 1 86 ? -6.950 -1.547 2.258 1.00 97.75 86 GLN A CA 1
ATOM 617 C C . GLN A 1 86 ? -5.572 -1.014 1.851 1.00 97.75 86 GLN A C 1
ATOM 619 O O . GLN A 1 86 ? -5.266 -0.912 0.662 1.00 97.75 86 GLN A O 1
ATOM 624 N N . LEU A 1 87 ? -4.736 -0.656 2.830 1.00 97.62 87 LEU A N 1
ATOM 625 C CA . LEU A 1 87 ? -3.386 -0.167 2.559 1.00 97.62 87 LEU A CA 1
ATOM 626 C C . LEU A 1 87 ? -2.510 -1.270 1.950 1.00 97.62 87 LEU A C 1
ATOM 628 O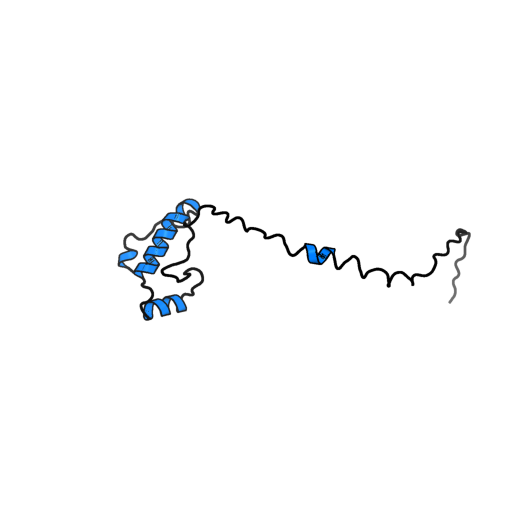 O . LEU A 1 87 ? -1.739 -1.016 1.024 1.00 97.62 87 LEU A O 1
ATOM 632 N N . THR A 1 88 ? -2.644 -2.497 2.450 1.00 97.88 88 THR A N 1
ATOM 633 C CA . THR A 1 88 ? -1.903 -3.659 1.955 1.00 97.88 88 THR A CA 1
ATOM 634 C C . THR A 1 88 ? -2.332 -4.022 0.538 1.00 97.88 88 THR A C 1
ATOM 636 O O . THR A 1 88 ? -1.475 -4.157 -0.336 1.00 97.88 88 THR A O 1
ATOM 639 N N . GLU A 1 89 ? -3.637 -4.112 0.274 1.00 97.62 89 GLU A N 1
ATOM 640 C CA . GLU A 1 89 ? -4.185 -4.391 -1.057 1.00 97.62 89 GLU A CA 1
ATOM 641 C C . GLU A 1 89 ? -3.706 -3.362 -2.090 1.00 97.62 89 GLU A C 1
ATOM 643 O O . GLU A 1 89 ? -3.197 -3.737 -3.150 1.00 97.62 89 GLU A O 1
ATOM 648 N N . PHE A 1 90 ? -3.749 -2.075 -1.736 1.00 96.69 90 PHE A N 1
ATOM 649 C CA . PHE A 1 90 ? -3.246 -0.989 -2.575 1.00 96.69 90 PHE A CA 1
ATOM 650 C C . PHE A 1 90 ? -1.776 -1.189 -2.987 1.00 96.69 90 PHE A C 1
ATOM 652 O O . PHE A 1 90 ? -1.421 -1.066 -4.164 1.00 96.69 90 PHE A O 1
ATOM 659 N N . TYR A 1 91 ? -0.897 -1.542 -2.043 1.00 96.12 91 TYR A N 1
ATOM 660 C CA . TYR A 1 91 ? 0.510 -1.785 -2.370 1.00 96.12 91 TYR A CA 1
ATOM 661 C C . TYR A 1 91 ? 0.722 -3.068 -3.176 1.00 96.12 91 TYR A C 1
ATOM 663 O O . TYR A 1 91 ? 1.583 -3.085 -4.058 1.00 96.12 91 TYR A O 1
ATOM 671 N N . LEU A 1 92 ? -0.051 -4.125 -2.926 1.00 96.69 92 LEU A N 1
ATOM 672 C CA . LEU A 1 92 ? 0.016 -5.361 -3.708 1.00 96.69 92 LEU A CA 1
ATOM 673 C C . LEU A 1 92 ? -0.353 -5.122 -5.176 1.00 96.69 92 LEU A C 1
ATOM 675 O O . LEU A 1 92 ? 0.356 -5.585 -6.077 1.00 96.69 92 LEU A O 1
ATOM 679 N N . GLU A 1 93 ? -1.408 -4.348 -5.426 1.00 95.19 93 GLU A N 1
ATOM 680 C CA . GLU A 1 93 ? -1.799 -3.939 -6.774 1.00 95.19 93 GLU A CA 1
ATOM 681 C C . GLU A 1 93 ? -0.690 -3.117 -7.444 1.00 95.19 93 GLU A C 1
ATOM 683 O O . GLU A 1 93 ? -0.261 -3.411 -8.566 1.00 95.19 93 GLU A O 1
ATOM 688 N N . ARG A 1 94 ? -0.143 -2.130 -6.728 1.00 94.31 94 ARG A N 1
ATOM 689 C CA . ARG A 1 94 ? 0.932 -1.283 -7.251 1.00 94.31 94 ARG A CA 1
ATOM 690 C C . ARG A 1 94 ? 2.200 -2.076 -7.573 1.00 94.31 94 ARG A C 1
ATOM 692 O O . ARG A 1 94 ? 2.811 -1.852 -8.620 1.00 94.31 94 ARG A O 1
ATOM 699 N N . ILE A 1 95 ? 2.581 -3.033 -6.725 1.00 94.88 95 ILE A N 1
ATOM 700 C CA . ILE A 1 95 ? 3.700 -3.952 -6.981 1.00 94.88 95 ILE A CA 1
ATOM 701 C C . ILE A 1 95 ? 3.432 -4.756 -8.260 1.00 94.88 95 ILE A C 1
ATOM 703 O O . ILE A 1 95 ? 4.289 -4.795 -9.142 1.00 94.88 95 ILE A O 1
ATOM 707 N N . SER A 1 96 ? 2.238 -5.336 -8.417 1.00 93.62 96 SER A N 1
ATOM 708 C CA . SER A 1 96 ? 1.857 -6.093 -9.622 1.00 93.62 96 SER A CA 1
ATOM 709 C C . SER A 1 96 ? 1.989 -5.259 -10.907 1.00 93.62 96 SER A C 1
ATOM 711 O O . SER A 1 96 ? 2.496 -5.728 -11.939 1.00 93.62 96 SER A O 1
ATOM 713 N N . ASN A 1 97 ? 1.600 -3.986 -10.841 1.00 92.69 97 ASN A N 1
ATOM 714 C CA . ASN A 1 97 ? 1.613 -3.091 -11.992 1.00 92.69 97 ASN A CA 1
ATOM 715 C C . ASN A 1 97 ? 3.024 -2.606 -12.347 1.00 92.69 97 ASN A C 1
ATOM 717 O O . ASN A 1 97 ? 3.424 -2.680 -13.516 1.00 92.69 97 ASN A O 1
ATOM 721 N N . ILE A 1 98 ? 3.801 -2.173 -11.352 1.00 93.19 98 ILE A N 1
ATOM 722 C CA . ILE A 1 98 ? 5.069 -1.461 -11.553 1.00 93.19 98 ILE A CA 1
ATOM 723 C C . ILE A 1 98 ? 6.282 -2.405 -11.532 1.00 93.19 98 ILE A C 1
ATOM 725 O O . ILE A 1 98 ? 7.209 -2.257 -12.340 1.00 93.19 98 ILE A O 1
ATOM 729 N N . ASP A 1 99 ? 6.293 -3.412 -10.656 1.00 94.06 99 ASP A N 1
ATOM 730 C CA . ASP A 1 99 ? 7.490 -4.219 -10.389 1.00 94.06 99 ASP A CA 1
ATOM 731 C C . ASP A 1 99 ? 7.880 -5.133 -11.559 1.00 94.06 99 ASP A C 1
ATOM 733 O O . ASP A 1 99 ? 9.034 -5.527 -11.713 1.00 94.06 99 ASP A O 1
ATOM 737 N N . ARG A 1 100 ? 6.962 -5.367 -12.506 1.00 90.62 100 ARG A N 1
ATOM 738 C CA . ARG A 1 100 ? 7.286 -6.033 -13.779 1.00 90.62 100 ARG A CA 1
ATOM 739 C C . ARG A 1 100 ? 8.405 -5.324 -14.544 1.00 90.62 100 ARG A C 1
ATOM 741 O O . ARG A 1 100 ? 9.160 -6.006 -15.239 1.00 90.62 100 ARG A O 1
ATOM 748 N N . LYS A 1 101 ? 8.505 -3.997 -14.405 1.00 92.38 101 LYS A N 1
ATOM 749 C CA . LYS A 1 101 ? 9.542 -3.153 -15.014 1.00 92.38 101 LYS A CA 1
ATOM 750 C C . LYS A 1 101 ? 10.720 -2.930 -14.065 1.00 92.38 101 LYS A C 1
ATOM 752 O O . LYS A 1 101 ? 11.858 -3.006 -14.516 1.00 92.38 101 LYS A O 1
ATOM 757 N N . LEU A 1 102 ? 10.449 -2.659 -12.784 1.00 95.12 102 LEU A N 1
ATOM 758 C CA . LEU A 1 102 ? 11.490 -2.299 -11.812 1.00 95.12 102 LEU A CA 1
ATOM 759 C C . LEU A 1 102 ? 12.289 -3.498 -11.294 1.00 95.12 102 LEU A C 1
ATOM 761 O O . LEU A 1 102 ? 13.480 -3.349 -11.037 1.00 95.12 102 LEU A O 1
ATOM 765 N N . LYS A 1 103 ? 11.663 -4.678 -11.198 1.00 96.56 103 LYS A N 1
ATOM 766 C CA . LYS A 1 103 ? 12.271 -5.908 -10.668 1.00 96.56 103 LYS A CA 1
ATOM 767 C C . LYS A 1 103 ? 12.876 -5.717 -9.271 1.00 96.56 103 LYS A C 1
ATOM 769 O O . LYS A 1 103 ? 13.956 -6.230 -8.986 1.00 96.56 103 LYS A O 1
ATOM 774 N N . SER A 1 104 ? 12.185 -4.972 -8.415 1.00 97.12 104 SER A N 1
ATOM 775 C CA . SER A 1 104 ? 12.591 -4.658 -7.046 1.00 97.12 104 SER A CA 1
ATOM 776 C C . SER A 1 104 ? 12.092 -5.690 -6.032 1.00 97.12 104 SER A C 1
ATOM 778 O O . SER A 1 104 ? 12.740 -5.889 -5.005 1.00 97.12 104 SER A O 1
ATOM 780 N N . VAL A 1 105 ? 10.959 -6.352 -6.292 1.00 96.81 105 VAL A N 1
ATOM 781 C CA . VAL A 1 105 ? 10.357 -7.333 -5.380 1.00 96.81 105 VAL A CA 1
ATOM 782 C C . VAL A 1 105 ? 10.658 -8.750 -5.866 1.00 96.81 105 VAL A C 1
ATOM 784 O O . VAL A 1 105 ? 10.288 -9.149 -6.966 1.00 96.81 105 VAL A O 1
ATOM 787 N N . ILE A 1 106 ? 11.336 -9.542 -5.030 1.00 97.12 106 ILE A N 1
ATOM 788 C CA . ILE A 1 106 ? 11.673 -10.938 -5.359 1.00 97.12 106 ILE A CA 1
ATOM 789 C C . ILE A 1 106 ? 10.457 -11.849 -5.147 1.00 97.12 106 ILE A C 1
ATOM 791 O O . ILE A 1 106 ? 10.114 -12.635 -6.028 1.00 97.12 106 ILE A O 1
ATOM 795 N N . THR A 1 107 ? 9.807 -11.727 -3.986 1.00 97.38 107 THR A N 1
ATOM 796 C CA . THR A 1 107 ? 8.654 -12.541 -3.582 1.00 97.38 107 THR A CA 1
ATOM 797 C C . THR A 1 107 ? 7.742 -11.726 -2.670 1.00 97.38 107 THR A C 1
ATOM 799 O O . THR A 1 107 ? 8.225 -11.003 -1.800 1.00 97.38 107 THR A O 1
ATOM 802 N N . VAL A 1 108 ? 6.430 -11.881 -2.843 1.00 97.62 108 VAL A N 1
ATOM 803 C CA . VAL A 1 108 ? 5.390 -11.347 -1.951 1.00 97.62 108 VAL A CA 1
ATOM 804 C C . VAL A 1 108 ? 4.904 -12.460 -1.015 1.00 97.62 108 VAL A C 1
ATOM 806 O O . VAL A 1 108 ? 4.858 -13.623 -1.422 1.00 97.62 108 VAL A O 1
ATOM 809 N N . SER A 1 109 ? 4.550 -12.123 0.231 1.00 97.94 109 SER A N 1
ATOM 810 C CA . SER A 1 109 ? 3.973 -13.097 1.169 1.00 97.94 109 SER A CA 1
ATOM 811 C C . SER A 1 109 ? 2.610 -13.602 0.671 1.00 97.94 109 SER A C 1
ATOM 813 O O . SER A 1 109 ? 1.763 -12.778 0.323 1.00 97.94 109 SER A O 1
ATOM 815 N N . PRO A 1 110 ? 2.346 -14.923 0.672 1.00 97.38 110 PRO A N 1
ATOM 816 C CA . PRO A 1 110 ? 1.034 -15.454 0.307 1.00 97.38 110 PRO A CA 1
ATOM 817 C C . PRO A 1 110 ? -0.055 -15.137 1.344 1.00 97.38 110 PRO A C 1
ATOM 819 O O . PRO A 1 110 ? -1.228 -15.227 1.009 1.00 97.38 110 PRO A O 1
ATOM 822 N N . THR A 1 111 ? 0.325 -14.770 2.573 1.00 98.00 111 THR A N 1
ATOM 823 C CA . THR A 1 111 ? -0.583 -14.428 3.684 1.00 98.00 111 THR A CA 1
ATOM 824 C C . THR A 1 111 ? -0.672 -12.923 3.932 1.00 98.00 111 THR A C 1
ATOM 826 O O . THR A 1 111 ? -1.192 -12.512 4.958 1.00 98.00 111 THR A O 1
ATOM 829 N N . ALA A 1 112 ? -0.167 -12.079 3.023 1.00 97.81 112 ALA A N 1
ATOM 830 C CA . ALA A 1 112 ? -0.063 -10.634 3.258 1.00 97.81 112 ALA A CA 1
ATOM 831 C C . ALA A 1 112 ? -1.392 -9.971 3.661 1.00 97.81 112 ALA A C 1
ATOM 833 O O . ALA A 1 112 ? -1.380 -9.068 4.486 1.00 97.81 112 ALA A O 1
ATOM 834 N N . LEU A 1 113 ? -2.516 -10.422 3.094 1.00 98.25 113 LEU A N 1
ATOM 835 C CA . LEU A 1 113 ? -3.845 -9.920 3.455 1.00 98.25 113 LEU A CA 1
ATOM 836 C C . LEU A 1 113 ? -4.380 -10.523 4.761 1.00 98.25 113 LEU A C 1
ATOM 838 O O . LEU A 1 113 ? -5.124 -9.852 5.458 1.00 98.25 113 LEU A O 1
ATOM 842 N N . ASP A 1 114 ? -3.988 -11.750 5.112 1.00 98.00 114 ASP A N 1
ATOM 843 C CA . ASP A 1 114 ? -4.388 -12.378 6.382 1.00 98.00 114 ASP A CA 1
ATOM 844 C C . ASP A 1 114 ? -3.652 -11.755 7.584 1.00 98.00 114 ASP A C 1
ATOM 846 O O . ASP A 1 114 ? -4.163 -11.764 8.702 1.00 98.00 114 ASP A O 1
ATOM 850 N N . ASP A 1 115 ? -2.440 -11.240 7.356 1.00 96.81 115 ASP A N 1
ATOM 851 C CA . ASP A 1 115 ? -1.600 -10.586 8.366 1.00 96.81 115 ASP A CA 1
ATOM 852 C C . ASP A 1 115 ? -1.971 -9.105 8.597 1.00 96.81 115 ASP A C 1
ATOM 854 O O . ASP A 1 115 ? -1.453 -8.489 9.536 1.00 96.81 115 ASP A O 1
ATOM 858 N N . ALA A 1 116 ? -2.806 -8.528 7.724 1.00 95.25 116 ALA A N 1
ATOM 859 C CA . ALA A 1 116 ? -3.158 -7.108 7.709 1.00 95.25 116 ALA A CA 1
ATOM 860 C C . ALA A 1 116 ? -4.202 -6.752 8.776 1.00 95.25 116 ALA A C 1
ATOM 862 O O . ALA A 1 116 ? -3.982 -5.711 9.442 1.00 95.25 116 ALA A O 1
#

Sequence (116 aa):
MRRSVSALLPGYTGVVTPRPIQRLRAALSTLSVLLVVMLVAAPVALGKDSLSGDDTSTLLAGIDVDATTIPELQALMNDGTLTSEQLTEFYLERISNIDRKLKSVITVSPTALDDA

Foldseek 3Di:
DDDDDDDDDDDDDDDDDDDDDDPPPPDPPDPVVVVVVVVPDDPPPVPPPPPDPPLPDCDQLNDNVVPADPVRVVVCCVVVVDHQLSVQVVVVSSCVSPCVPVVPDPDDDPCSNVVD

Radius of gyration: 36.99 Å; chains: 1; bounding box: 82×78×48 Å

Secondary structure (DSSP, 8-state):
-----------------PPPS-S-SSS-SSSHHHHHHTTS-----------S-GGG--EETTEETTTS-HHHHHHHHHHTSS-HHHHHHHHHHHHHHHHHHH---S---TTTTT--

pLDDT: mean 75.24, std 21.9, range [40.09, 98.38]